Protein AF-A0AAC9R6S6-F1 (afdb_monomer)

Nearest PDB structures (foldseek):
  5j6f-assembly1_A-2  TM=9.561E-01  e=1.193E-03  Geobacillus sp. GHH01
  5gmu-assembly2_B  TM=9.447E-01  e=3.170E-03  Bacillus subtilis subsp. subtilis str. 168

Solvent-accessible surface area (backbone atoms only — not comparable to full-atom values): 8824 Å² total; per-residue (Å²): 126,65,64,66,57,54,54,51,53,52,57,55,53,56,52,52,54,54,58,56,58,60,64,69,71,74,80,76,90,82,82,94,63,89,46,72,62,58,55,51,48,51,54,48,48,52,49,51,54,47,51,49,51,68,51,53,50,53,50,54,53,47,54,49,51,55,52,51,55,48,53,52,48,54,53,52,49,53,52,50,51,56,52,49,52,56,50,48,55,52,48,52,54,52,40,54,52,29,58,77,70,71,50,71,87,81,50,70,69,62,51,49,52,51,53,52,54,51,57,74,71,52,85,55,73,92,47,42,67,62,54,52,52,52,52,52,51,55,52,51,52,52,52,48,53,49,50,58,72,70,77,112

Sequence (152 aa):
MDNVVKQSRYLITSLRYVAKATSRAALTRRKIIVPLSSVIMRERSQQHETLFRVTGYDIIKTMNKLEELRNNIDHVDQEIVQLLEKRMTIVQEISQEKQAQKITILDNSREQAVLDLARQNIKNSAYQETIINTFKDIMKNSRLYQRENREQ

InterPro domains:
  IPR002701 Chorismate mutase II, prokaryotic-type [PF01817] (69-147)
  IPR002701 Chorismate mutase II, prokaryotic-type [PS51168] (60-150)
  IPR002701 Chorismate mutase II, prokaryotic-type [SM00830] (70-149)
  IPR011279 Chorismate mutase, Gram-positive [TIGR01805] (66-146)
  IPR036263 Chorismate mutase type II superfamily [SSF48600] (63-144)
  IPR036979 Chorismate mutase domain superfamily [G3DSA:1.20.59.10] (62-152)
  IPR051331 Chorismate mutase-related enzymes [PTHR38041] (50-149)

Radius of gyration: 32.19 Å; Cα contacts (8 Å, |Δi|>4): 26; chains: 1; bounding box: 86×24×70 Å

Mean predicted aligned error: 16.04 Å

Organism: Lactococcus lactis subsp. lactis (NCBI:txid1360)

Structure (mmCIF, N/CA/C/O backbone):
data_AF-A0AAC9R6S6-F1
#
_entry.id   AF-A0AAC9R6S6-F1
#
loop_
_atom_site.group_PDB
_atom_site.id
_atom_site.type_symbol
_atom_site.label_atom_id
_atom_site.label_alt_id
_atom_site.label_comp_id
_atom_site.label_asym_id
_atom_site.label_entity_id
_atom_site.label_seq_id
_atom_site.pdbx_PDB_ins_code
_atom_site.Cartn_x
_atom_site.Cartn_y
_atom_site.Cartn_z
_atom_site.occupancy
_atom_site.B_iso_or_equiv
_atom_site.auth_seq_id
_atom_site.auth_comp_id
_atom_site.auth_asym_id
_atom_site.auth_atom_id
_atom_site.pdbx_PDB_model_num
ATOM 1 N N . MET A 1 1 ? 33.147 4.546 0.565 1.00 44.41 1 MET A N 1
ATOM 2 C CA . MET A 1 1 ? 33.963 5.271 -0.440 1.00 44.41 1 MET A CA 1
ATOM 3 C C . MET A 1 1 ? 35.110 4.428 -1.027 1.00 44.41 1 MET A C 1
ATOM 5 O O . MET A 1 1 ? 35.652 4.808 -2.057 1.00 44.41 1 MET A O 1
ATOM 9 N N . ASP A 1 2 ? 35.438 3.251 -0.476 1.00 47.44 2 ASP A N 1
ATOM 10 C CA . ASP A 1 2 ? 36.648 2.492 -0.857 1.00 47.44 2 ASP A CA 1
ATOM 11 C C . ASP A 1 2 ? 36.583 1.662 -2.150 1.00 47.44 2 ASP A C 1
ATOM 13 O O . ASP A 1 2 ? 37.622 1.322 -2.721 1.00 47.44 2 ASP A O 1
ATOM 17 N N . ASN A 1 3 ? 35.388 1.329 -2.647 1.00 36.09 3 ASN A N 1
ATOM 18 C CA . ASN A 1 3 ? 35.255 0.402 -3.779 1.00 36.09 3 ASN A CA 1
ATOM 19 C C . ASN A 1 3 ? 35.578 1.068 -5.132 1.00 36.09 3 ASN A C 1
ATOM 21 O O . ASN A 1 3 ? 36.278 0.501 -5.971 1.00 36.09 3 ASN A O 1
ATOM 25 N N . VAL A 1 4 ? 35.175 2.333 -5.284 1.00 41.75 4 VAL A N 1
ATOM 26 C CA . VAL A 1 4 ? 35.455 3.163 -6.469 1.00 41.75 4 VAL A CA 1
ATOM 27 C C . VAL A 1 4 ? 36.959 3.450 -6.596 1.00 41.75 4 VAL A C 1
ATOM 29 O O . VAL A 1 4 ? 37.530 3.402 -7.689 1.00 41.75 4 VAL A O 1
ATOM 32 N N . VAL A 1 5 ? 37.642 3.661 -5.464 1.00 47.47 5 VAL A N 1
ATOM 33 C CA . VAL A 1 5 ? 39.095 3.899 -5.417 1.00 47.47 5 VAL A CA 1
ATOM 34 C C . VAL A 1 5 ? 39.879 2.621 -5.746 1.00 47.47 5 VAL A C 1
ATOM 36 O O . VAL A 1 5 ? 40.869 2.679 -6.482 1.00 47.47 5 VAL A O 1
ATOM 39 N N . LYS A 1 6 ? 39.424 1.448 -5.277 1.00 43.72 6 LYS A N 1
ATOM 40 C CA . LYS A 1 6 ? 40.012 0.144 -5.645 1.00 43.72 6 LYS A CA 1
ATOM 41 C C . LYS A 1 6 ? 39.863 -0.165 -7.138 1.00 43.72 6 LYS A C 1
ATOM 43 O O . LYS A 1 6 ? 40.843 -0.574 -7.761 1.00 43.72 6 LYS A O 1
ATOM 48 N N . GLN A 1 7 ? 38.689 0.075 -7.724 1.00 39.59 7 GLN A N 1
ATOM 49 C CA . GLN A 1 7 ? 38.440 -0.160 -9.154 1.00 39.59 7 GLN A CA 1
ATOM 50 C C . GLN A 1 7 ? 39.247 0.786 -10.052 1.00 39.59 7 GLN A C 1
ATOM 52 O O . GLN A 1 7 ? 39.823 0.350 -11.050 1.00 39.59 7 GLN A O 1
ATOM 57 N N . SER A 1 8 ? 39.408 2.046 -9.639 1.00 38.72 8 SER A N 1
ATOM 58 C CA . SER A 1 8 ? 40.245 3.019 -10.353 1.00 38.72 8 SER A CA 1
ATOM 59 C C . SER A 1 8 ? 41.727 2.609 -10.370 1.00 38.72 8 SER A C 1
ATOM 61 O O . SER A 1 8 ? 42.403 2.736 -11.392 1.00 38.72 8 SER A O 1
ATOM 63 N N . ARG A 1 9 ? 42.243 2.034 -9.273 1.00 43.44 9 ARG A N 1
ATOM 64 C CA . ARG A 1 9 ? 43.626 1.521 -9.206 1.00 43.44 9 ARG A CA 1
ATOM 65 C C . ARG A 1 9 ? 43.872 0.336 -10.145 1.00 43.44 9 ARG A C 1
ATOM 67 O O . ARG A 1 9 ? 44.972 0.221 -10.692 1.00 43.44 9 ARG A O 1
ATOM 74 N N . TYR A 1 10 ? 42.872 -0.518 -10.360 1.00 46.94 10 TYR A N 1
ATOM 75 C CA . TYR A 1 10 ? 42.997 -1.681 -11.242 1.00 46.94 10 TYR A CA 1
ATOM 76 C C . TYR A 1 10 ? 43.130 -1.260 -12.716 1.00 46.94 10 TYR A C 1
ATOM 78 O O . TYR A 1 10 ? 44.070 -1.678 -13.393 1.00 46.94 10 TYR A O 1
ATOM 86 N N . LEU A 1 11 ? 42.281 -0.329 -13.170 1.00 43.25 11 LEU A N 1
ATOM 87 C CA . LEU A 1 11 ? 42.307 0.224 -14.533 1.00 43.25 11 LEU A CA 1
ATOM 88 C C . LEU A 1 11 ? 43.608 0.972 -14.868 1.00 43.25 11 LEU A C 1
ATOM 90 O O . LEU A 1 11 ? 44.160 0.825 -15.961 1.00 43.25 11 LEU A O 1
ATOM 94 N N . ILE A 1 12 ? 44.144 1.751 -13.925 1.00 51.38 12 ILE A N 1
ATOM 95 C CA . ILE A 1 12 ? 45.408 2.481 -14.129 1.00 51.38 12 ILE A CA 1
ATOM 96 C C . ILE A 1 12 ? 46.592 1.505 -14.243 1.00 51.38 12 ILE A C 1
ATOM 98 O O . ILE A 1 12 ? 47.520 1.723 -15.030 1.00 51.38 12 ILE A O 1
ATOM 102 N N . THR A 1 13 ? 46.557 0.406 -13.485 1.00 42.38 13 THR A N 1
ATOM 103 C CA . THR A 1 13 ? 47.617 -0.612 -13.497 1.00 42.38 13 THR A CA 1
ATOM 104 C C . THR A 1 13 ? 47.640 -1.378 -14.822 1.00 42.38 13 THR A C 1
ATOM 106 O O . THR A 1 13 ? 48.717 -1.562 -15.396 1.00 42.38 13 THR A O 1
ATOM 109 N N . SER A 1 14 ? 46.473 -1.743 -15.366 1.00 42.47 14 SER A N 1
ATOM 110 C CA . SER A 1 14 ? 46.380 -2.405 -16.674 1.00 42.47 14 SER A CA 1
ATOM 111 C C . SER A 1 14 ? 46.824 -1.497 -17.826 1.00 42.47 14 SER A C 1
ATOM 113 O O . SER A 1 14 ? 47.525 -1.954 -18.728 1.00 42.47 14 SER A O 1
ATOM 115 N N . LEU A 1 15 ? 46.518 -0.194 -17.775 1.00 47.66 15 LEU A N 1
ATOM 116 C CA . LEU A 1 15 ? 46.952 0.768 -18.800 1.00 47.66 15 LEU A CA 1
ATOM 117 C C . LEU A 1 15 ? 48.479 0.963 -18.823 1.00 47.66 15 LEU A C 1
ATOM 119 O O . LEU A 1 15 ? 49.084 1.026 -19.895 1.00 47.66 15 LEU A O 1
ATOM 123 N N . ARG A 1 16 ? 49.141 0.976 -17.654 1.00 47.00 16 ARG A N 1
ATOM 124 C CA . ARG A 1 16 ? 50.616 1.030 -17.573 1.00 47.00 16 ARG A CA 1
ATOM 125 C C . ARG A 1 16 ? 51.297 -0.196 -18.174 1.00 47.00 16 ARG A C 1
ATOM 127 O O . ARG A 1 16 ? 52.385 -0.067 -18.738 1.00 47.00 16 ARG A O 1
ATOM 134 N N . TYR A 1 17 ? 50.691 -1.373 -18.035 1.00 42.81 17 TYR A N 1
ATOM 135 C CA . TYR A 1 17 ? 51.245 -2.616 -18.570 1.00 42.81 17 TYR A CA 1
ATOM 136 C C . TYR A 1 17 ? 51.310 -2.582 -20.105 1.00 42.81 17 TYR A C 1
ATOM 138 O O . TYR A 1 17 ? 52.343 -2.906 -20.692 1.00 42.81 17 TYR A O 1
ATOM 146 N N . VAL A 1 18 ? 50.253 -2.074 -20.746 1.00 49.94 18 VAL A N 1
ATOM 147 C CA . VAL A 1 18 ? 50.171 -1.922 -22.207 1.00 49.94 18 VAL A CA 1
ATOM 148 C C . VAL A 1 18 ? 51.192 -0.904 -22.729 1.00 49.94 18 VAL A C 1
ATOM 150 O O . VAL A 1 18 ? 51.898 -1.189 -23.694 1.00 49.94 18 VAL A O 1
ATOM 153 N N . ALA A 1 19 ? 51.353 0.239 -22.053 1.00 45.94 19 ALA A N 1
ATOM 154 C CA . ALA A 1 19 ? 52.315 1.272 -22.452 1.00 45.94 19 ALA A CA 1
ATOM 155 C C . ALA A 1 19 ? 53.788 0.814 -22.359 1.00 45.94 19 ALA A C 1
ATOM 157 O O . ALA A 1 19 ? 54.630 1.216 -23.164 1.00 45.94 19 ALA A O 1
ATOM 158 N N . LYS A 1 20 ? 54.123 -0.057 -21.394 1.00 42.72 20 LYS A N 1
ATOM 159 C CA . LYS A 1 20 ? 55.470 -0.651 -21.288 1.00 42.72 20 LYS A CA 1
ATOM 160 C C . LYS A 1 20 ? 55.755 -1.673 -22.392 1.00 42.72 20 LYS A C 1
ATOM 162 O O . LYS A 1 20 ? 56.902 -1.782 -22.826 1.00 42.72 20 LYS A O 1
ATOM 167 N N . ALA A 1 21 ? 54.741 -2.411 -22.842 1.00 47.97 21 ALA A N 1
ATOM 168 C CA . ALA A 1 21 ? 54.889 -3.432 -23.878 1.00 47.97 21 ALA A CA 1
ATOM 169 C C . ALA A 1 21 ? 55.150 -2.827 -25.269 1.00 47.97 21 ALA A C 1
ATOM 171 O O . ALA A 1 21 ? 55.969 -3.349 -26.024 1.00 47.97 21 ALA A O 1
ATOM 172 N N . THR A 1 22 ? 54.528 -1.690 -25.585 1.00 40.25 22 THR A N 1
ATOM 173 C CA . THR A 1 22 ? 54.709 -0.988 -26.867 1.00 40.25 22 THR A CA 1
ATOM 174 C C . THR A 1 22 ? 56.071 -0.306 -26.997 1.00 40.25 22 THR A C 1
ATOM 176 O O . THR A 1 22 ? 56.653 -0.309 -28.079 1.00 40.25 22 THR A O 1
ATOM 179 N N . SER A 1 23 ? 56.638 0.204 -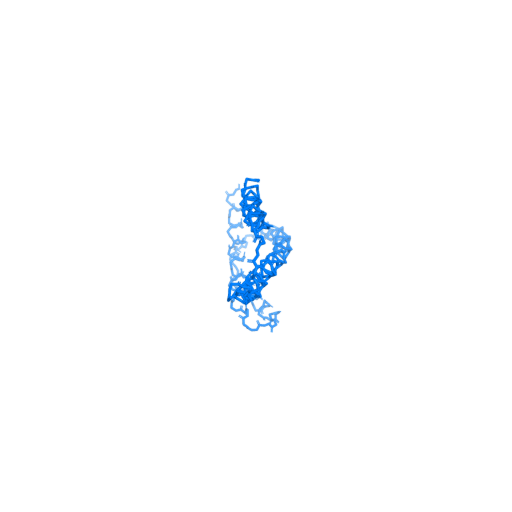25.900 1.00 42.22 23 SER A N 1
ATOM 180 C CA . SER A 1 23 ? 57.924 0.921 -25.925 1.00 42.22 23 SER A CA 1
ATOM 181 C C . SER A 1 23 ? 59.138 0.002 -26.177 1.00 42.22 23 SER A C 1
ATOM 183 O O . SER A 1 23 ? 60.117 0.403 -26.803 1.00 42.22 23 SER A O 1
ATOM 185 N N . ARG A 1 24 ? 59.066 -1.278 -25.774 1.00 42.53 24 ARG A N 1
ATOM 186 C CA . ARG A 1 24 ? 60.138 -2.271 -26.009 1.00 42.53 24 ARG A CA 1
ATOM 187 C C . ARG A 1 24 ? 60.225 -2.777 -27.453 1.00 42.53 24 ARG A C 1
ATOM 189 O O . ARG A 1 24 ? 61.282 -3.253 -27.853 1.00 42.53 24 ARG A O 1
ATOM 196 N N . ALA A 1 25 ? 59.155 -2.666 -28.238 1.00 46.47 25 ALA A N 1
ATOM 197 C CA . ALA A 1 25 ? 59.108 -3.185 -29.607 1.00 46.47 25 ALA A CA 1
ATOM 198 C C . ALA A 1 25 ? 59.767 -2.259 -30.656 1.00 46.47 25 ALA A C 1
ATOM 200 O O . ALA A 1 25 ? 59.959 -2.666 -31.799 1.00 46.47 25 ALA A O 1
ATOM 201 N N . ALA A 1 26 ? 60.130 -1.022 -30.293 1.00 42.66 26 ALA A N 1
ATOM 202 C CA . ALA A 1 26 ? 60.548 0.013 -31.246 1.00 42.66 26 ALA A CA 1
ATOM 203 C C . ALA A 1 26 ? 62.052 0.021 -31.622 1.00 42.66 26 ALA A C 1
ATOM 205 O O . ALA A 1 26 ? 62.449 0.783 -32.502 1.00 42.66 26 ALA A O 1
ATOM 206 N N . LEU A 1 27 ? 62.905 -0.804 -30.997 1.00 40.78 27 LEU A N 1
ATOM 207 C CA . LEU A 1 27 ? 64.373 -0.641 -31.033 1.00 40.78 27 LEU A CA 1
ATOM 208 C C . LEU A 1 27 ? 65.166 -1.629 -31.913 1.00 40.78 27 LEU A C 1
ATOM 210 O O . LEU A 1 27 ? 66.388 -1.688 -31.803 1.00 40.78 27 LEU A O 1
ATOM 214 N N . THR A 1 28 ? 64.551 -2.390 -32.824 1.00 38.25 28 THR A N 1
ATOM 215 C CA . THR A 1 28 ? 65.323 -3.343 -33.655 1.00 38.25 28 THR A CA 1
ATOM 216 C C . THR A 1 28 ? 64.870 -3.346 -35.117 1.00 38.25 28 THR A C 1
ATOM 218 O O . THR A 1 28 ? 64.007 -4.112 -35.531 1.00 38.25 28 THR A O 1
ATOM 221 N N . ARG A 1 29 ? 65.471 -2.464 -35.932 1.00 43.81 29 ARG A N 1
ATOM 222 C CA . ARG A 1 29 ? 65.354 -2.480 -37.403 1.00 43.81 29 ARG A CA 1
ATOM 223 C C . ARG A 1 29 ? 66.354 -3.472 -38.012 1.00 43.81 29 ARG A C 1
ATOM 225 O O . ARG A 1 29 ? 67.551 -3.227 -37.913 1.00 43.81 29 ARG A O 1
ATOM 232 N N . ARG A 1 30 ? 65.883 -4.456 -38.790 1.00 38.69 30 ARG A N 1
ATOM 233 C CA . ARG A 1 30 ? 66.268 -4.660 -40.210 1.00 38.69 30 ARG A CA 1
ATOM 234 C C . ARG A 1 30 ? 65.585 -5.891 -40.825 1.00 38.69 30 ARG A C 1
ATOM 236 O O . ARG A 1 30 ? 65.544 -6.954 -40.228 1.00 38.69 30 ARG A O 1
ATOM 243 N N . LYS A 1 31 ? 65.224 -5.701 -42.097 1.00 34.81 31 LYS A N 1
ATOM 244 C CA . LYS A 1 31 ? 64.744 -6.641 -43.122 1.00 34.81 31 LYS A CA 1
ATOM 245 C C . LYS A 1 31 ? 63.251 -6.986 -43.127 1.00 34.81 31 LYS A C 1
ATOM 247 O O . LYS A 1 31 ? 62.642 -7.423 -42.164 1.00 34.81 31 LYS A O 1
ATOM 252 N N . ILE A 1 32 ? 62.722 -6.719 -44.314 1.00 40.69 32 ILE A N 1
ATOM 253 C CA . ILE A 1 32 ? 61.365 -6.837 -44.815 1.00 40.69 32 ILE A CA 1
ATOM 254 C C . ILE A 1 32 ? 60.941 -8.306 -44.773 1.00 40.69 32 ILE A C 1
ATOM 256 O O . ILE A 1 32 ? 61.314 -9.101 -45.626 1.00 40.69 32 ILE A O 1
ATOM 260 N N . ILE A 1 33 ? 60.149 -8.640 -43.768 1.00 36.78 33 ILE A N 1
ATOM 261 C CA . ILE A 1 33 ? 59.085 -9.636 -43.823 1.00 36.78 33 ILE A CA 1
ATOM 262 C C . ILE A 1 33 ? 57.937 -8.868 -43.187 1.00 36.78 33 ILE A C 1
ATOM 264 O O . ILE A 1 33 ? 58.107 -8.407 -42.061 1.00 36.78 33 ILE A O 1
ATOM 268 N N . VAL A 1 34 ? 56.824 -8.626 -43.886 1.00 40.41 34 VAL A N 1
ATOM 269 C CA . VAL A 1 34 ? 55.618 -8.133 -43.203 1.00 40.41 34 VAL A CA 1
ATOM 270 C C . VAL A 1 34 ? 55.236 -9.281 -42.277 1.00 40.41 34 VAL A C 1
ATOM 272 O O . VAL A 1 34 ? 54.836 -10.332 -42.777 1.00 40.41 34 VAL A O 1
ATOM 275 N N . PRO A 1 35 ? 55.532 -9.199 -40.972 1.00 33.19 35 PRO A N 1
ATOM 276 C CA . PRO A 1 35 ? 55.574 -10.406 -40.180 1.00 33.19 35 PRO A CA 1
ATOM 277 C C . PRO A 1 35 ? 54.134 -10.879 -40.007 1.00 33.19 35 PRO A C 1
ATOM 279 O O . PRO A 1 35 ? 53.233 -10.062 -39.845 1.00 33.19 35 PRO A O 1
ATOM 282 N N . LEU A 1 36 ? 53.895 -12.190 -39.998 1.00 34.75 36 LEU A N 1
ATOM 283 C CA . LEU A 1 36 ? 52.582 -12.742 -39.646 1.00 34.75 36 LEU A CA 1
ATOM 284 C C . LEU A 1 36 ? 52.083 -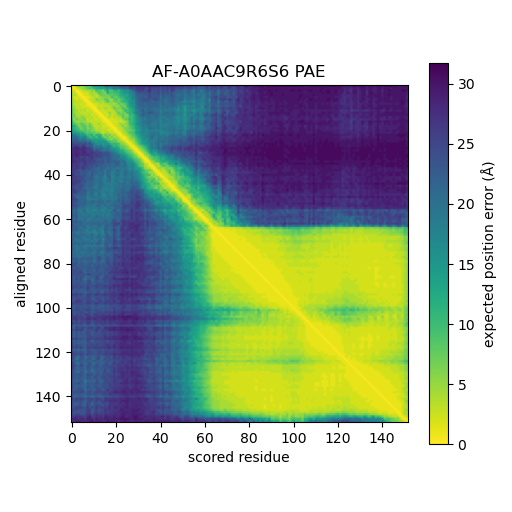12.153 -38.303 1.00 34.75 36 LEU A C 1
ATOM 286 O O . LEU A 1 36 ? 50.887 -12.029 -38.079 1.00 34.75 36 LEU A O 1
ATOM 290 N N . SER A 1 37 ? 53.000 -11.666 -37.453 1.00 36.94 37 SER A N 1
ATOM 291 C CA . SER A 1 37 ? 52.706 -10.893 -36.246 1.00 36.94 37 SER A CA 1
ATOM 292 C C . SER A 1 37 ? 52.071 -9.513 -36.472 1.00 36.94 37 SER A C 1
ATOM 294 O O . SER A 1 37 ? 51.343 -9.085 -35.590 1.00 36.94 37 SER A O 1
ATOM 296 N N . SER A 1 38 ? 52.267 -8.811 -37.596 1.00 38.22 38 SER A N 1
ATOM 297 C CA . SER A 1 38 ? 51.585 -7.535 -37.884 1.00 38.22 38 SER A CA 1
ATOM 298 C C . SER A 1 38 ? 50.151 -7.740 -38.376 1.00 38.22 38 SER A C 1
ATOM 300 O O . SER A 1 38 ? 49.284 -6.923 -38.068 1.00 38.22 38 SER A O 1
ATOM 302 N N . VAL A 1 39 ? 49.885 -8.853 -39.069 1.00 42.91 39 VAL A N 1
ATOM 303 C CA . VAL A 1 39 ? 48.530 -9.290 -39.443 1.00 42.91 39 VAL A CA 1
ATOM 304 C C . VAL A 1 39 ? 47.789 -9.798 -38.207 1.00 42.91 39 VAL A C 1
ATOM 306 O O . VAL A 1 39 ? 46.710 -9.302 -37.908 1.00 42.91 39 VAL A O 1
ATOM 309 N N . ILE A 1 40 ? 48.426 -10.655 -37.399 1.00 39.12 40 ILE A N 1
ATOM 310 C CA . ILE A 1 40 ? 47.877 -11.135 -36.121 1.00 39.12 40 ILE A CA 1
ATOM 311 C C . ILE A 1 40 ? 47.701 -9.979 -35.122 1.00 39.12 40 ILE A C 1
ATOM 313 O O . ILE A 1 40 ? 46.732 -9.978 -34.374 1.00 39.12 40 ILE A O 1
ATOM 317 N N . MET A 1 41 ? 48.581 -8.969 -35.099 1.00 36.50 41 MET A N 1
ATOM 318 C CA . MET A 1 41 ? 48.397 -7.758 -34.279 1.00 36.50 41 MET A CA 1
ATOM 319 C C . MET A 1 41 ? 47.272 -6.867 -34.806 1.00 36.50 41 MET A C 1
ATOM 321 O O . MET A 1 41 ? 46.580 -6.267 -33.990 1.00 36.50 41 MET A O 1
ATOM 325 N N . ARG A 1 42 ? 47.053 -6.775 -36.126 1.00 41.03 42 ARG A N 1
ATOM 326 C CA . ARG A 1 42 ? 45.908 -6.045 -36.702 1.00 41.03 42 ARG A CA 1
ATOM 327 C C . ARG A 1 42 ? 44.584 -6.743 -36.409 1.00 41.03 42 ARG A C 1
ATOM 329 O O . ARG A 1 42 ? 43.670 -6.082 -35.931 1.00 41.03 42 ARG A O 1
ATOM 336 N N . GLU A 1 43 ? 44.499 -8.054 -36.615 1.00 39.88 43 GLU A N 1
ATOM 337 C CA . GLU A 1 43 ? 43.300 -8.843 -36.310 1.00 39.88 43 GLU A CA 1
ATOM 338 C C . GLU A 1 43 ? 43.042 -8.922 -34.804 1.00 39.88 43 GLU A C 1
ATOM 340 O O . GLU A 1 43 ? 41.914 -8.702 -34.377 1.00 39.88 43 GLU A O 1
ATOM 345 N N . ARG A 1 44 ? 44.073 -9.128 -33.968 1.00 40.84 44 ARG A N 1
ATOM 346 C CA . ARG A 1 44 ? 43.917 -9.071 -32.505 1.00 40.84 44 ARG A CA 1
ATOM 347 C C . ARG A 1 44 ? 43.583 -7.673 -32.011 1.00 40.84 44 ARG A C 1
ATOM 349 O O . ARG A 1 44 ? 42.807 -7.585 -31.076 1.00 40.84 44 ARG A O 1
ATOM 356 N N . SER A 1 45 ? 44.110 -6.599 -32.607 1.00 42.62 45 SER A N 1
ATOM 357 C CA . SER A 1 45 ? 43.723 -5.228 -32.229 1.00 42.62 45 SER A CA 1
ATOM 358 C C . SER A 1 45 ? 42.264 -4.962 -32.575 1.00 42.62 45 SER A C 1
ATOM 360 O O . SER A 1 45 ? 41.537 -4.478 -31.718 1.00 42.62 45 SER A O 1
ATOM 362 N N . GLN A 1 46 ? 41.805 -5.367 -33.764 1.00 42.47 46 GLN A N 1
ATOM 363 C CA . GLN A 1 46 ? 40.393 -5.250 -34.130 1.00 42.47 46 GLN A CA 1
ATOM 364 C C . GLN A 1 46 ? 39.500 -6.138 -33.253 1.00 42.47 46 GLN A C 1
ATOM 366 O O . GLN A 1 46 ? 38.469 -5.672 -32.782 1.00 42.47 46 GLN A O 1
ATOM 371 N N . GLN A 1 47 ? 39.897 -7.373 -32.929 1.00 41.16 47 GLN A N 1
ATOM 372 C CA . GLN A 1 47 ? 39.143 -8.249 -32.023 1.00 41.16 47 GLN A CA 1
ATOM 373 C C . GLN A 1 47 ? 39.121 -7.742 -30.573 1.00 41.16 47 GLN A C 1
ATOM 375 O O . GLN A 1 47 ? 38.073 -7.805 -29.941 1.00 41.16 47 GLN A O 1
ATOM 380 N N . HIS A 1 48 ? 40.224 -7.206 -30.038 1.00 36.84 48 HIS A N 1
ATOM 381 C CA . HIS A 1 48 ? 40.263 -6.632 -28.685 1.00 36.84 48 HIS A CA 1
ATOM 382 C C . HIS A 1 48 ? 39.486 -5.310 -28.605 1.00 36.84 48 HIS A C 1
ATOM 384 O O . HIS A 1 48 ? 38.824 -5.051 -27.605 1.00 36.84 48 HIS A O 1
ATOM 390 N N . GLU A 1 49 ? 39.510 -4.497 -29.664 1.00 42.47 49 GLU A N 1
ATOM 391 C CA . GLU A 1 49 ? 38.710 -3.273 -29.785 1.00 42.47 49 GLU A CA 1
ATOM 392 C C . GLU A 1 49 ? 37.210 -3.595 -29.905 1.00 42.47 49 GLU A C 1
ATOM 394 O O . GLU A 1 49 ? 36.376 -2.941 -29.277 1.00 42.47 49 GLU A O 1
ATOM 399 N N . THR A 1 50 ? 36.863 -4.671 -30.617 1.00 43.50 50 THR A N 1
ATOM 400 C CA . THR A 1 50 ? 35.481 -5.162 -30.715 1.00 43.50 50 THR A CA 1
ATOM 401 C C . THR A 1 50 ? 35.017 -5.779 -29.393 1.00 43.50 50 THR A C 1
ATOM 403 O O . THR A 1 50 ? 33.937 -5.447 -28.916 1.00 43.50 50 THR A O 1
ATOM 406 N N . LEU A 1 51 ? 35.841 -6.600 -28.734 1.00 42.22 51 LEU A N 1
ATOM 407 C CA . LEU A 1 51 ? 35.520 -7.210 -27.440 1.00 42.22 51 LEU A CA 1
ATOM 408 C C . LEU A 1 51 ? 35.374 -6.152 -26.334 1.00 42.22 51 LEU A C 1
ATOM 410 O O . LEU A 1 51 ? 34.467 -6.254 -25.514 1.00 42.22 51 LEU A O 1
ATOM 414 N N . PHE A 1 52 ? 36.198 -5.098 -26.340 1.00 44.47 52 PHE A N 1
ATOM 415 C CA . PHE A 1 52 ? 36.089 -3.970 -25.407 1.00 44.47 52 PHE A CA 1
ATOM 416 C C . PHE A 1 52 ? 34.823 -3.129 -25.645 1.00 44.47 52 PHE A C 1
ATOM 418 O O . PHE A 1 52 ? 34.173 -2.718 -24.683 1.00 44.47 52 PHE A O 1
ATOM 425 N N . ARG A 1 53 ? 34.412 -2.925 -26.906 1.00 46.53 53 ARG A N 1
ATOM 426 C CA . ARG A 1 53 ? 33.145 -2.247 -27.240 1.00 46.53 53 ARG A CA 1
ATOM 427 C C . ARG A 1 53 ? 31.912 -3.082 -26.885 1.00 46.53 53 ARG A C 1
ATOM 429 O O . ARG A 1 53 ? 30.975 -2.523 -26.333 1.00 46.53 53 ARG A O 1
ATOM 436 N N . VAL A 1 54 ? 31.932 -4.390 -27.146 1.00 51.31 54 VAL A N 1
ATOM 437 C CA . VAL A 1 54 ? 30.799 -5.311 -26.910 1.00 51.31 54 VAL A CA 1
ATOM 438 C C . VAL A 1 54 ? 30.632 -5.677 -25.427 1.00 51.31 54 VAL A C 1
ATOM 440 O O . VAL A 1 54 ? 29.548 -6.048 -24.997 1.00 51.31 54 VAL A O 1
ATOM 443 N N . THR A 1 55 ? 31.680 -5.550 -24.606 1.00 53.47 55 THR A N 1
ATOM 444 C CA . THR A 1 55 ? 31.591 -5.864 -23.165 1.00 53.47 55 THR A CA 1
ATOM 445 C C . THR A 1 55 ? 31.541 -4.624 -22.275 1.00 53.47 55 THR A C 1
ATOM 447 O O . THR A 1 55 ? 30.759 -4.587 -21.336 1.00 53.47 55 THR A O 1
ATOM 450 N N . GLY A 1 56 ? 32.306 -3.566 -22.558 1.00 51.78 56 GLY A N 1
ATOM 451 C CA . GLY A 1 56 ? 32.352 -2.383 -21.693 1.00 51.78 56 GLY A CA 1
ATOM 452 C C . GLY A 1 56 ? 31.150 -1.451 -21.858 1.00 51.78 56 GLY A C 1
ATOM 453 O O . GLY A 1 56 ? 30.554 -1.025 -20.871 1.00 51.78 56 GLY A O 1
ATOM 454 N N . TYR A 1 57 ? 30.770 -1.141 -23.100 1.00 52.50 57 TYR A N 1
ATOM 455 C CA . TYR A 1 57 ? 29.696 -0.183 -23.378 1.00 52.50 57 TYR A CA 1
ATOM 456 C C . TYR A 1 57 ? 28.316 -0.747 -23.032 1.00 52.50 57 TYR A C 1
ATOM 458 O O . TYR A 1 57 ? 27.529 -0.058 -22.390 1.00 52.50 57 TYR A O 1
ATOM 466 N N . ASP A 1 58 ? 28.038 -2.003 -23.384 1.00 52.28 58 ASP A N 1
ATOM 467 C CA . ASP A 1 58 ? 26.742 -2.627 -23.105 1.00 52.28 58 ASP A CA 1
ATOM 468 C C . ASP A 1 58 ? 26.534 -2.880 -21.606 1.00 52.28 58 ASP A C 1
ATOM 470 O O . ASP A 1 58 ? 25.432 -2.658 -21.103 1.00 52.28 58 ASP A O 1
ATOM 474 N N . ILE A 1 59 ? 27.589 -3.227 -20.854 1.00 54.66 59 ILE A N 1
ATOM 475 C CA . ILE A 1 59 ? 27.517 -3.338 -19.388 1.00 54.66 59 ILE A CA 1
ATOM 476 C C . ILE A 1 59 ? 27.291 -1.959 -18.754 1.00 54.66 59 ILE A C 1
ATOM 478 O O . ILE A 1 59 ? 26.388 -1.820 -17.936 1.00 54.66 59 ILE A O 1
ATOM 482 N N . ILE A 1 60 ? 28.029 -0.916 -19.154 1.00 56.56 60 ILE A N 1
ATOM 483 C CA . ILE A 1 60 ? 27.851 0.444 -18.608 1.00 56.56 60 ILE A CA 1
ATOM 484 C C . ILE A 1 60 ? 26.472 1.021 -18.975 1.00 56.56 60 ILE A C 1
ATOM 486 O O . ILE A 1 60 ? 25.812 1.631 -18.135 1.00 56.56 60 ILE A O 1
ATOM 490 N N . LYS A 1 61 ? 25.992 0.790 -20.202 1.00 55.72 61 LYS A N 1
ATOM 491 C CA . LYS A 1 61 ? 24.665 1.218 -20.665 1.00 55.72 61 LYS A CA 1
ATOM 492 C C . LYS A 1 61 ? 23.538 0.485 -19.931 1.00 55.72 61 LYS A C 1
ATOM 494 O O . LYS A 1 61 ? 22.550 1.114 -19.556 1.00 55.72 61 LYS A O 1
ATOM 499 N N . THR A 1 62 ? 23.693 -0.816 -19.686 1.00 57.75 62 THR A N 1
ATOM 500 C CA . THR A 1 62 ? 22.706 -1.625 -18.950 1.00 57.75 62 THR A CA 1
ATOM 501 C C . THR A 1 62 ? 22.701 -1.289 -17.459 1.00 57.75 62 THR A C 1
ATOM 503 O O . THR A 1 62 ? 21.625 -1.140 -16.880 1.00 57.75 62 THR A O 1
ATOM 506 N N . MET A 1 63 ? 23.877 -1.085 -16.847 1.00 59.16 63 MET A N 1
ATOM 507 C CA . MET A 1 63 ? 23.983 -0.592 -15.469 1.00 59.16 63 MET A CA 1
ATOM 508 C C . MET A 1 63 ? 23.323 0.781 -15.319 1.00 59.16 63 MET A C 1
ATOM 510 O O . MET A 1 63 ? 22.631 1.003 -14.337 1.00 59.16 63 MET A O 1
ATOM 514 N N . ASN A 1 64 ? 23.432 1.665 -16.314 1.00 76.88 64 ASN A N 1
ATOM 515 C CA . ASN A 1 64 ? 22.736 2.952 -16.287 1.00 76.88 64 ASN A CA 1
ATOM 516 C C . ASN A 1 64 ? 21.203 2.791 -16.352 1.00 76.88 64 ASN A C 1
ATOM 518 O O . ASN A 1 64 ? 20.487 3.410 -15.572 1.00 76.88 64 ASN A O 1
ATOM 522 N N . LYS A 1 65 ? 20.677 1.909 -17.219 1.00 85.56 65 LYS A N 1
ATOM 523 C CA . LYS A 1 65 ? 19.218 1.755 -17.347 1.00 85.56 65 LYS A CA 1
ATOM 524 C C . LYS A 1 65 ? 18.564 1.127 -16.115 1.00 85.56 65 LYS A C 1
ATOM 526 O O . LYS A 1 65 ? 17.469 1.534 -15.737 1.00 85.56 65 LYS A O 1
ATOM 531 N N . LEU A 1 66 ? 19.210 0.136 -15.502 1.00 86.75 66 LEU A N 1
ATOM 532 C CA . LEU A 1 66 ? 18.691 -0.487 -14.284 1.00 86.75 66 LEU A CA 1
ATOM 533 C C . LEU A 1 66 ? 18.660 0.508 -13.117 1.00 86.75 66 LEU A C 1
ATOM 535 O O . LEU A 1 66 ? 17.667 0.560 -12.399 1.00 86.75 66 LEU A O 1
ATOM 539 N N . GLU A 1 67 ? 19.713 1.309 -12.953 1.00 89.12 67 GLU A N 1
ATOM 540 C CA . GLU A 1 67 ? 19.763 2.342 -11.914 1.00 89.12 67 GLU A CA 1
ATOM 541 C C . GLU A 1 67 ? 18.738 3.457 -12.167 1.00 89.12 67 GLU A C 1
ATOM 543 O O . GLU A 1 67 ? 18.071 3.894 -11.238 1.00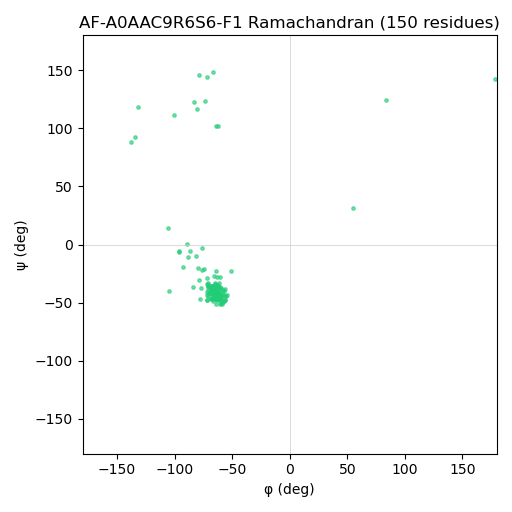 89.12 67 GLU A O 1
ATOM 548 N N . GLU A 1 68 ? 18.516 3.859 -13.421 1.00 89.69 68 GLU A N 1
ATOM 549 C CA . GLU A 1 68 ? 17.440 4.795 -13.776 1.00 89.69 68 GLU A CA 1
ATOM 550 C C . GLU A 1 68 ? 16.057 4.249 -13.382 1.00 89.69 68 GLU A C 1
ATOM 552 O O . GLU A 1 68 ? 15.252 4.959 -12.785 1.00 89.69 68 GLU A O 1
ATOM 557 N N . LEU A 1 69 ? 15.781 2.971 -13.669 1.00 92.44 69 LEU A N 1
ATOM 558 C CA . LEU A 1 69 ? 14.522 2.329 -13.279 1.00 92.44 69 LEU A CA 1
ATOM 559 C C . LEU A 1 69 ? 14.362 2.244 -11.756 1.00 92.44 69 LEU A C 1
ATOM 561 O O . LEU A 1 69 ? 13.256 2.445 -11.263 1.00 92.44 69 LEU A O 1
ATOM 565 N N . ARG A 1 70 ? 15.446 1.979 -11.017 1.00 93.44 70 ARG A N 1
ATOM 566 C CA . ARG A 1 70 ? 15.443 1.982 -9.545 1.00 93.44 70 ARG A CA 1
ATOM 567 C C . ARG A 1 70 ? 15.145 3.368 -8.987 1.00 93.44 70 ARG A C 1
ATOM 569 O O . ARG A 1 70 ? 14.243 3.486 -8.176 1.00 93.44 70 ARG A O 1
ATOM 576 N N . ASN A 1 71 ? 15.789 4.410 -9.509 1.00 93.62 71 ASN A N 1
ATOM 577 C CA . ASN A 1 71 ? 15.506 5.789 -9.103 1.00 93.62 71 ASN A CA 1
ATOM 578 C C . ASN A 1 71 ? 14.049 6.189 -9.390 1.00 93.62 71 ASN A C 1
ATOM 580 O O . ASN A 1 71 ? 13.433 6.910 -8.608 1.00 93.62 71 ASN A O 1
ATOM 584 N N . ASN A 1 72 ? 13.478 5.710 -10.500 1.00 96.12 72 ASN A N 1
ATOM 585 C CA . ASN A 1 72 ? 12.063 5.933 -10.795 1.00 96.12 72 ASN A CA 1
ATOM 586 C C . ASN A 1 72 ? 11.151 5.216 -9.785 1.00 96.12 72 ASN A C 1
ATOM 588 O O . ASN A 1 72 ? 10.132 5.782 -9.398 1.00 96.12 72 ASN A O 1
ATOM 592 N N . ILE A 1 73 ? 11.511 4.002 -9.345 1.00 96.69 73 ILE A N 1
ATOM 593 C CA . ILE A 1 73 ? 10.804 3.302 -8.261 1.00 96.69 73 ILE A CA 1
ATOM 594 C C . ILE A 1 73 ? 10.932 4.088 -6.957 1.00 96.69 73 ILE A C 1
ATOM 596 O O . ILE A 1 73 ? 9.911 4.365 -6.344 1.00 96.69 73 ILE A O 1
ATOM 600 N N . ASP A 1 74 ? 12.135 4.529 -6.583 1.00 96.38 74 ASP A N 1
ATOM 601 C CA . ASP A 1 74 ? 12.359 5.297 -5.353 1.00 96.38 74 ASP A CA 1
ATOM 602 C C . ASP A 1 74 ? 11.491 6.564 -5.310 1.00 96.38 74 ASP A C 1
ATOM 604 O O . ASP A 1 74 ? 10.946 6.923 -4.266 1.00 96.38 74 ASP A O 1
ATOM 608 N N . HIS A 1 75 ? 11.321 7.235 -6.453 1.00 97.12 75 HIS A N 1
ATOM 609 C CA . HIS A 1 75 ? 10.444 8.397 -6.550 1.00 97.12 75 HIS A CA 1
ATOM 610 C C . HIS A 1 75 ? 8.966 8.037 -6.347 1.00 97.12 75 HIS A C 1
ATOM 612 O O . HIS A 1 75 ? 8.272 8.695 -5.574 1.00 97.12 75 HIS A O 1
ATOM 618 N N . VAL A 1 76 ? 8.489 6.966 -6.989 1.00 97.94 76 VAL A N 1
ATOM 619 C CA . VAL A 1 76 ? 7.119 6.466 -6.791 1.00 97.94 76 VAL A CA 1
ATOM 620 C C . VAL A 1 76 ? 6.902 6.029 -5.339 1.00 97.94 76 VAL A C 1
ATOM 622 O O . VAL A 1 76 ? 5.862 6.326 -4.755 1.00 97.94 76 VAL A O 1
ATOM 625 N N . ASP A 1 77 ? 7.885 5.381 -4.721 1.00 97.62 77 ASP A N 1
ATOM 626 C CA . ASP A 1 77 ? 7.812 4.923 -3.336 1.00 97.62 77 ASP A CA 1
ATOM 627 C C . ASP A 1 77 ? 7.715 6.100 -2.357 1.00 97.62 77 ASP A C 1
ATOM 629 O O . ASP A 1 77 ? 6.946 6.039 -1.395 1.00 97.62 77 ASP A O 1
ATOM 633 N N . GLN A 1 78 ? 8.405 7.212 -2.625 1.00 97.81 78 GLN A N 1
ATOM 634 C CA . GLN A 1 78 ? 8.239 8.450 -1.854 1.00 97.81 78 GLN A CA 1
ATOM 635 C C . GLN A 1 78 ? 6.801 8.983 -1.927 1.00 97.81 78 GLN A C 1
ATOM 637 O O . GLN A 1 78 ? 6.242 9.385 -0.903 1.00 97.81 78 GLN A O 1
ATOM 642 N N . GLU A 1 79 ? 6.174 8.958 -3.105 1.00 98.44 79 GLU A N 1
ATOM 643 C CA . GLU A 1 79 ? 4.768 9.352 -3.253 1.00 98.44 79 GLU A CA 1
ATOM 644 C C . GLU A 1 79 ? 3.828 8.387 -2.518 1.00 98.44 79 GLU A C 1
ATOM 646 O O . GLU A 1 79 ? 2.893 8.823 -1.841 1.00 98.44 79 GLU A O 1
ATOM 651 N N . ILE A 1 80 ? 4.094 7.077 -2.587 1.00 97.88 80 ILE A N 1
ATOM 652 C CA . ILE A 1 80 ? 3.332 6.058 -1.857 1.00 97.88 80 ILE A CA 1
ATOM 653 C C . ILE A 1 80 ? 3.406 6.313 -0.350 1.00 97.88 80 ILE A C 1
ATOM 655 O O . ILE A 1 80 ? 2.367 6.281 0.311 1.00 97.88 80 ILE A O 1
ATOM 659 N N . VAL A 1 81 ? 4.588 6.613 0.199 1.00 97.88 81 VAL A N 1
ATOM 660 C CA . VAL A 1 81 ? 4.749 6.939 1.626 1.00 97.88 81 VAL A CA 1
ATOM 661 C C . VAL A 1 81 ? 3.881 8.137 2.006 1.00 97.88 81 VAL A C 1
ATOM 663 O O . VAL A 1 81 ? 3.084 8.034 2.937 1.00 97.88 81 VAL A O 1
ATOM 666 N N . GLN A 1 82 ? 3.936 9.232 1.244 1.00 98.12 82 GLN A N 1
ATOM 667 C CA . GLN A 1 82 ? 3.119 10.420 1.516 1.00 98.12 82 GLN A CA 1
ATOM 668 C C . GLN A 1 82 ? 1.610 10.128 1.454 1.00 98.12 82 GLN A C 1
ATOM 670 O O . GLN A 1 82 ? 0.826 10.660 2.244 1.00 98.12 82 GLN A O 1
ATOM 675 N N . LEU A 1 83 ? 1.172 9.290 0.510 1.00 98.25 83 LEU A N 1
ATOM 676 C CA . LEU A 1 83 ? -0.229 8.875 0.399 1.00 98.25 83 LEU A CA 1
ATOM 677 C C . LEU A 1 83 ? -0.654 7.987 1.574 1.00 98.25 83 LEU A C 1
ATOM 679 O O . LEU A 1 83 ? -1.769 8.132 2.081 1.00 98.25 83 LEU A O 1
ATOM 683 N N . LEU A 1 84 ? 0.224 7.092 2.027 1.00 97.56 84 LEU A N 1
ATOM 684 C CA . LEU A 1 84 ? -0.028 6.238 3.183 1.00 97.56 84 LEU A CA 1
ATOM 685 C C . LEU A 1 84 ? -0.079 7.043 4.483 1.00 97.56 84 LEU A C 1
ATOM 687 O O . LEU A 1 84 ? -0.980 6.799 5.281 1.00 97.56 84 LEU A O 1
ATOM 691 N N . GLU A 1 85 ? 0.793 8.032 4.675 1.00 97.69 85 GLU A N 1
ATOM 692 C CA . GLU A 1 85 ? 0.740 8.940 5.828 1.00 97.69 85 GLU A CA 1
ATOM 693 C C . GLU A 1 85 ? -0.581 9.710 5.872 1.00 97.69 85 GLU A C 1
ATOM 695 O O . GLU A 1 85 ? -1.292 9.654 6.875 1.00 97.69 85 GLU A O 1
ATOM 700 N N . LYS A 1 86 ? -0.983 10.334 4.753 1.00 98.12 86 LYS A N 1
ATOM 701 C CA . LYS A 1 86 ? -2.295 11.001 4.639 1.00 98.12 86 LYS A CA 1
ATOM 702 C C . LYS A 1 86 ? -3.437 10.053 4.993 1.00 98.12 86 LYS A C 1
ATOM 704 O O . LYS A 1 86 ? -4.364 10.417 5.716 1.00 98.12 86 LYS A O 1
ATOM 709 N N . ARG A 1 87 ? -3.370 8.816 4.499 1.00 97.25 87 ARG A N 1
ATOM 710 C CA . ARG A 1 87 ? -4.359 7.785 4.811 1.00 97.25 87 ARG A CA 1
ATOM 711 C C . ARG A 1 87 ? -4.357 7.433 6.302 1.00 97.25 87 ARG A C 1
ATOM 713 O O . ARG A 1 87 ? -5.433 7.211 6.850 1.00 97.25 87 ARG A O 1
ATOM 720 N N . MET A 1 88 ? -3.197 7.373 6.955 1.00 95.81 88 MET A N 1
ATOM 721 C CA . MET A 1 88 ? -3.087 7.065 8.384 1.00 95.81 88 MET A CA 1
ATOM 722 C C . MET A 1 88 ? -3.652 8.174 9.272 1.00 95.81 88 MET A C 1
ATOM 724 O O . MET A 1 88 ? -4.349 7.848 10.231 1.00 95.81 88 MET A O 1
ATOM 728 N N . THR A 1 89 ? -3.474 9.448 8.913 1.00 96.88 89 THR A N 1
ATOM 729 C CA . THR A 1 89 ? -4.151 10.570 9.588 1.00 96.88 89 THR A CA 1
ATOM 730 C C . THR A 1 89 ? -5.671 10.390 9.566 1.00 96.88 89 THR A C 1
ATOM 732 O O . THR A 1 89 ? -6.322 10.434 10.606 1.00 96.88 89 THR A O 1
ATOM 735 N N . ILE A 1 90 ? -6.238 10.060 8.401 1.00 96.75 90 ILE A N 1
ATOM 736 C CA . ILE A 1 90 ? -7.682 9.803 8.264 1.00 96.75 90 ILE A CA 1
ATOM 737 C C . ILE A 1 90 ? -8.105 8.565 9.072 1.00 96.75 90 ILE A C 1
ATOM 739 O O . ILE A 1 90 ? -9.164 8.546 9.693 1.00 96.75 90 ILE A O 1
ATOM 743 N N . VAL A 1 91 ? -7.290 7.504 9.089 1.00 94.88 91 VAL A N 1
ATOM 744 C CA . VAL A 1 91 ? -7.562 6.308 9.906 1.00 94.88 91 VAL A CA 1
ATOM 745 C C . VAL A 1 91 ? -7.584 6.644 11.397 1.00 94.88 91 VAL A C 1
ATOM 747 O O . VAL A 1 91 ? -8.399 6.072 12.121 1.00 94.88 91 VAL A O 1
ATOM 750 N N . GLN A 1 92 ? -6.727 7.554 11.859 1.00 93.69 92 GLN A N 1
ATOM 751 C CA . GLN A 1 92 ? -6.716 8.012 13.245 1.00 93.69 92 GLN A CA 1
ATOM 752 C C . GLN A 1 92 ? -8.014 8.747 13.603 1.00 93.69 92 GLN A C 1
ATOM 754 O O . GLN A 1 92 ? -8.634 8.401 14.608 1.00 93.69 92 GLN A O 1
ATOM 759 N N . GLU A 1 93 ? -8.474 9.668 12.755 1.00 94.94 93 GLU A N 1
ATOM 760 C CA . GLU A 1 93 ? -9.768 10.350 12.923 1.00 94.94 93 GLU A CA 1
ATOM 761 C C . GLU A 1 93 ? -10.933 9.344 12.944 1.00 94.94 93 GLU A C 1
ATOM 763 O O . GLU A 1 93 ? -11.747 9.337 13.867 1.00 94.94 93 GLU A O 1
ATOM 768 N N . ILE A 1 94 ? -10.964 8.399 11.993 1.00 92.94 94 ILE A N 1
ATOM 769 C CA . ILE A 1 94 ? -11.965 7.316 11.966 1.00 92.94 94 ILE A CA 1
ATOM 770 C C . ILE A 1 94 ? -11.915 6.485 13.254 1.00 92.94 94 ILE A C 1
ATOM 772 O O . ILE A 1 94 ? -12.957 6.061 13.757 1.00 92.94 94 ILE A O 1
ATOM 776 N N . SER A 1 95 ? -10.721 6.215 13.787 1.00 91.12 95 SER A N 1
ATOM 777 C CA . SER A 1 95 ? -10.560 5.465 15.034 1.00 91.12 95 SER A CA 1
ATOM 778 C C . SER A 1 95 ? -11.235 6.179 16.200 1.00 91.12 95 SER A C 1
ATOM 780 O O . SER A 1 95 ? -11.983 5.541 16.941 1.00 91.12 95 SER A O 1
ATOM 782 N N . GLN A 1 96 ? -10.999 7.487 16.335 1.00 91.50 96 GLN A N 1
ATOM 783 C CA . GLN A 1 96 ? -11.565 8.328 17.392 1.00 91.50 96 GLN A CA 1
ATOM 784 C C . GLN A 1 96 ? -13.095 8.371 17.302 1.00 91.50 96 GLN A C 1
ATOM 786 O O . GLN A 1 96 ? -13.779 8.104 18.289 1.00 91.50 96 GLN A O 1
ATOM 791 N N . GLU A 1 97 ? -13.637 8.575 16.100 1.00 93.00 97 GLU A N 1
ATOM 792 C CA . GLU A 1 97 ? -15.083 8.550 15.857 1.00 93.00 97 GLU A CA 1
ATOM 793 C C . GLU A 1 97 ? -15.708 7.193 16.205 1.00 93.00 97 GLU A C 1
ATOM 795 O O . GLU A 1 97 ? -16.708 7.106 16.922 1.00 93.00 97 GLU A O 1
ATOM 800 N N . LYS A 1 98 ? -15.085 6.091 15.766 1.00 90.31 98 LYS A N 1
ATOM 801 C CA . LYS A 1 98 ? -15.559 4.740 16.096 1.00 90.31 98 LYS A CA 1
ATOM 802 C C . LYS A 1 98 ? -15.484 4.447 17.593 1.00 90.31 98 LYS A C 1
ATOM 804 O O . LYS A 1 98 ? -16.325 3.703 18.090 1.00 90.31 98 LYS A O 1
ATOM 809 N N . GLN A 1 99 ? -14.484 4.970 18.303 1.00 88.25 99 GLN A N 1
ATOM 810 C CA . GLN A 1 99 ? -14.378 4.830 19.757 1.00 88.25 99 GLN A CA 1
ATOM 811 C C . GLN A 1 99 ? -15.509 5.590 20.460 1.00 88.25 99 GLN A C 1
ATOM 813 O O . GLN A 1 99 ? -16.213 4.993 21.276 1.00 88.25 99 GLN A O 1
ATOM 818 N N . ALA A 1 100 ? -15.747 6.850 20.081 1.00 89.69 100 ALA A N 1
ATOM 819 C CA . ALA A 1 100 ? -16.832 7.669 20.622 1.00 89.69 100 ALA A CA 1
ATOM 820 C C . ALA A 1 100 ? -18.209 7.010 20.421 1.00 89.69 100 ALA A C 1
ATOM 822 O O . ALA A 1 100 ? -19.041 6.994 21.328 1.00 89.69 100 ALA A O 1
ATOM 823 N N . GLN A 1 101 ? -18.419 6.391 19.256 1.00 91.69 101 GLN A N 1
ATOM 824 C CA . GLN A 1 101 ? -19.670 5.721 18.888 1.00 91.69 101 GLN A CA 1
ATOM 825 C C . GLN A 1 101 ? -19.727 4.234 19.293 1.00 91.69 101 GLN A C 1
ATOM 827 O O . GLN A 1 101 ? -20.723 3.563 19.026 1.00 91.69 101 GLN A O 1
ATOM 832 N N . LYS A 1 102 ? -18.677 3.691 19.931 1.00 87.44 102 LYS A N 1
ATOM 833 C CA . LYS A 1 102 ? -18.539 2.265 20.307 1.00 87.44 102 LYS A CA 1
ATOM 834 C C . LYS A 1 102 ? -18.700 1.279 19.136 1.00 87.44 102 LYS A C 1
ATOM 836 O O . LYS A 1 102 ? -19.124 0.139 19.318 1.00 87.44 102 LYS A O 1
ATOM 841 N N . ILE A 1 103 ? -18.316 1.697 17.933 1.00 88.81 103 ILE A N 1
ATOM 842 C CA . ILE A 1 103 ? -18.339 0.878 16.717 1.00 88.81 103 ILE A CA 1
ATOM 843 C C . ILE A 1 103 ? -17.121 -0.063 16.699 1.00 88.81 103 ILE A C 1
ATOM 845 O O . ILE A 1 103 ? -16.021 0.277 17.154 1.00 88.81 103 ILE A O 1
ATOM 849 N N . THR A 1 104 ? -17.286 -1.269 16.156 1.00 88.50 104 THR A N 1
ATOM 850 C CA . THR A 1 104 ? -16.195 -2.240 15.986 1.00 88.50 104 THR A CA 1
ATOM 851 C C . THR A 1 104 ? -15.153 -1.763 14.967 1.00 88.50 104 THR A C 1
ATOM 853 O O . THR A 1 104 ? -15.456 -1.071 13.995 1.00 88.50 104 THR A O 1
ATOM 856 N N . ILE A 1 105 ? -13.884 -2.139 15.163 1.00 83.62 105 ILE A N 1
ATOM 857 C CA . ILE A 1 105 ? -12.810 -1.792 14.212 1.00 83.62 105 ILE A CA 1
ATOM 858 C C . ILE A 1 105 ? -13.042 -2.476 12.864 1.00 83.62 105 ILE A C 1
ATOM 860 O O . ILE A 1 105 ? -12.944 -1.827 11.822 1.00 83.62 105 ILE A O 1
ATOM 864 N N . LEU A 1 106 ? -13.347 -3.777 12.900 1.00 88.00 106 LEU A N 1
ATOM 865 C CA . LEU A 1 106 ? -13.591 -4.577 11.708 1.00 88.00 106 LEU A CA 1
ATOM 866 C C . LEU A 1 106 ? -14.952 -4.222 11.103 1.00 88.00 106 LEU A C 1
ATOM 868 O O . LEU A 1 106 ? -15.976 -4.335 11.775 1.00 88.00 106 LEU A O 1
ATOM 872 N N . ASP A 1 107 ? -14.927 -3.830 9.831 1.00 89.81 107 ASP A N 1
ATOM 873 C CA . ASP A 1 107 ? -16.101 -3.561 9.005 1.00 89.81 107 ASP A CA 1
ATOM 874 C C . ASP A 1 107 ? -15.898 -4.219 7.634 1.00 89.81 107 ASP A C 1
ATOM 876 O O . ASP A 1 107 ? -15.288 -3.656 6.721 1.00 89.81 107 ASP A O 1
ATOM 880 N N . ASN A 1 108 ? -16.379 -5.457 7.512 1.00 91.12 108 ASN A N 1
ATOM 881 C CA . ASN A 1 108 ? -16.185 -6.272 6.311 1.00 91.12 108 ASN A CA 1
ATOM 882 C C . ASN A 1 108 ? -16.861 -5.660 5.077 1.00 91.12 108 ASN A C 1
ATOM 884 O O . ASN A 1 108 ? -16.321 -5.756 3.976 1.00 91.12 108 ASN A O 1
ATOM 888 N N . SER A 1 109 ? -18.020 -5.018 5.256 1.00 93.31 109 SER A N 1
ATOM 889 C CA . SER A 1 109 ? -18.755 -4.382 4.158 1.00 93.31 109 SER A CA 1
ATOM 890 C C . SER A 1 109 ? -17.945 -3.221 3.585 1.00 93.31 109 SER A C 1
ATOM 892 O O . SER A 1 109 ? -17.709 -3.137 2.376 1.00 93.31 109 SER A O 1
ATOM 894 N N . ARG A 1 110 ? -17.413 -2.370 4.471 1.00 93.06 110 ARG A N 1
ATOM 895 C CA . ARG A 1 110 ? -16.569 -1.246 4.070 1.00 93.06 110 ARG A CA 1
ATOM 896 C C . ARG A 1 110 ? -15.289 -1.701 3.377 1.00 93.06 110 ARG A C 1
ATOM 898 O O . ARG A 1 110 ? -14.899 -1.067 2.395 1.00 93.06 110 ARG A O 1
ATOM 905 N N . GLU A 1 111 ? -14.634 -2.746 3.878 1.00 93.62 111 GLU A N 1
ATOM 906 C CA . GLU A 1 111 ? -13.398 -3.280 3.290 1.00 93.62 111 GLU A CA 1
ATOM 907 C C . GLU A 1 111 ? -13.632 -3.881 1.907 1.00 93.62 111 GLU A C 1
ATOM 909 O O . GLU A 1 111 ? -12.864 -3.602 0.986 1.00 93.62 111 GLU A O 1
ATOM 914 N N . GLN A 1 112 ? -14.725 -4.624 1.727 1.00 95.69 112 GLN A N 1
ATOM 915 C CA . GLN A 1 112 ? -15.094 -5.145 0.416 1.00 95.69 112 GLN A CA 1
ATOM 916 C C . GLN A 1 112 ? -15.315 -4.005 -0.588 1.00 95.69 112 GLN A C 1
ATOM 918 O O . GLN A 1 112 ? -14.760 -4.046 -1.685 1.00 95.69 112 GLN A O 1
ATOM 923 N N . ALA A 1 113 ? -16.001 -2.932 -0.180 1.00 96.06 113 ALA A N 1
ATOM 924 C CA . ALA A 1 113 ? -16.188 -1.751 -1.021 1.00 96.06 113 ALA A CA 1
ATOM 925 C C . ALA A 1 113 ? -14.863 -1.050 -1.396 1.00 96.06 113 ALA A C 1
ATOM 927 O O . ALA A 1 113 ? -14.735 -0.556 -2.516 1.00 96.06 113 ALA A O 1
ATOM 928 N N . VAL A 1 114 ? -13.853 -1.019 -0.505 1.00 95.56 114 VAL A N 1
ATOM 929 C CA . VAL A 1 114 ? -12.500 -0.528 -0.866 1.00 95.56 114 VAL A CA 1
ATOM 930 C C . VAL A 1 114 ? -11.899 -1.393 -1.970 1.00 95.56 114 VAL A C 1
ATOM 932 O O . VAL A 1 114 ? -11.366 -0.856 -2.939 1.00 95.56 114 VAL A O 1
ATOM 935 N N . LEU A 1 115 ? -11.958 -2.719 -1.818 1.00 97.00 115 LEU A N 1
ATOM 936 C CA . LEU A 1 115 ? -11.360 -3.643 -2.780 1.00 97.00 115 LEU A CA 1
ATOM 937 C C . LEU A 1 115 ? -12.049 -3.560 -4.141 1.00 97.00 115 LEU A C 1
ATOM 939 O O . LEU A 1 115 ? -11.367 -3.569 -5.161 1.00 97.00 115 LEU A O 1
ATOM 943 N N . ASP A 1 116 ? -13.373 -3.442 -4.170 1.00 97.25 116 ASP A N 1
ATOM 944 C CA . ASP A 1 116 ? -14.126 -3.318 -5.419 1.00 97.25 116 ASP A CA 1
ATOM 945 C C . ASP A 1 116 ? -13.815 -2.004 -6.137 1.00 97.25 116 ASP A C 1
ATOM 947 O O . ASP A 1 116 ? -13.559 -2.011 -7.343 1.00 97.25 116 ASP A O 1
ATOM 951 N N . LEU A 1 117 ? -13.716 -0.894 -5.400 1.00 96.50 117 LEU A N 1
ATOM 952 C CA . LEU A 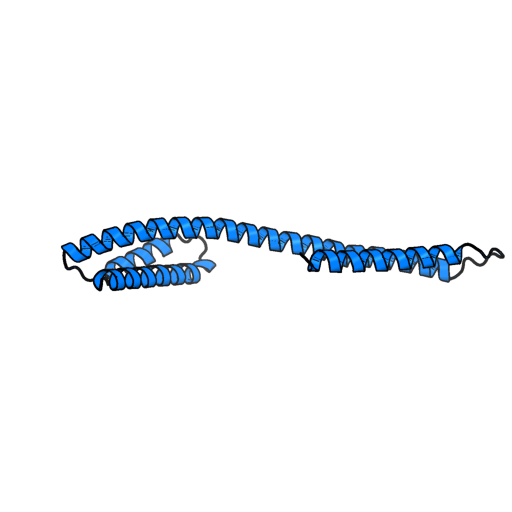1 117 ? -13.279 0.378 -5.970 1.00 96.50 117 LEU A CA 1
ATOM 953 C C . LEU A 1 117 ? -11.829 0.307 -6.476 1.00 96.50 117 LEU A C 1
ATOM 955 O O . LEU A 1 117 ? -11.521 0.837 -7.542 1.00 96.50 117 LEU A O 1
ATOM 959 N N . ALA A 1 118 ? -10.932 -0.364 -5.749 1.00 95.56 118 ALA A N 1
ATOM 960 C CA . ALA A 1 118 ? -9.560 -0.569 -6.204 1.00 95.56 118 ALA A CA 1
ATOM 961 C C . ALA A 1 118 ? -9.528 -1.367 -7.517 1.00 95.56 118 ALA A C 1
ATOM 963 O O . ALA A 1 118 ? -8.861 -0.945 -8.457 1.00 95.56 118 ALA A O 1
ATOM 964 N N . ARG A 1 119 ? -10.312 -2.452 -7.631 1.00 96.19 119 ARG A N 1
ATOM 965 C CA . ARG A 1 119 ? -10.437 -3.238 -8.874 1.00 96.19 119 ARG A CA 1
ATOM 966 C C . ARG A 1 119 ? -10.884 -2.379 -10.052 1.00 96.19 119 ARG A C 1
ATOM 968 O O . ARG A 1 119 ? -10.288 -2.470 -11.116 1.00 96.19 119 ARG A O 1
ATOM 975 N N . GLN A 1 120 ? -11.879 -1.515 -9.852 1.00 96.56 120 GLN A N 1
ATOM 976 C CA . GLN A 1 120 ? -12.398 -0.633 -10.905 1.00 96.56 120 GLN A CA 1
ATOM 977 C C . GLN A 1 120 ? -11.364 0.381 -11.418 1.00 96.56 120 GLN A C 1
ATOM 979 O O . GLN A 1 120 ? -11.430 0.791 -12.573 1.00 96.56 120 GLN A O 1
ATOM 984 N N . ASN A 1 121 ? -10.401 0.780 -10.582 1.00 95.75 121 ASN A N 1
ATOM 985 C CA . ASN A 1 121 ? -9.369 1.753 -10.951 1.00 95.75 121 ASN A CA 1
ATOM 986 C C . ASN A 1 121 ? -8.118 1.118 -11.586 1.00 95.75 121 ASN A C 1
ATOM 988 O O . ASN A 1 121 ? -7.265 1.832 -12.121 1.00 95.75 121 ASN A O 1
ATOM 992 N N . ILE A 1 122 ? -7.984 -0.211 -11.547 1.00 95.69 122 ILE A N 1
ATOM 993 C CA . ILE A 1 122 ? -6.839 -0.915 -12.127 1.00 95.69 122 ILE A CA 1
ATOM 994 C C . ILE A 1 122 ? -7.045 -1.062 -13.635 1.00 95.69 122 ILE A C 1
ATOM 996 O O . ILE A 1 122 ? -7.955 -1.739 -14.099 1.00 95.69 122 ILE A O 1
ATOM 1000 N N . LYS A 1 123 ? -6.154 -0.441 -14.414 1.00 96.19 123 LYS A N 1
ATOM 1001 C CA . LYS A 1 123 ? -6.215 -0.468 -15.885 1.00 96.19 123 LYS A CA 1
ATOM 1002 C C . LYS A 1 123 ? -5.575 -1.714 -16.492 1.00 96.19 123 LYS A C 1
ATOM 1004 O O . LYS A 1 123 ? -6.043 -2.214 -17.508 1.00 96.19 123 LYS A O 1
ATOM 1009 N N . ASN A 1 124 ? -4.481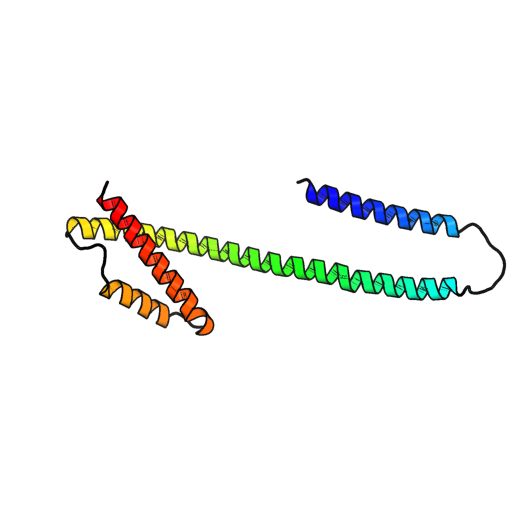 -2.190 -15.897 1.00 95.81 124 ASN A N 1
ATOM 1010 C CA . ASN A 1 124 ? -3.765 -3.365 -16.378 1.00 95.81 124 ASN A CA 1
ATOM 1011 C C . ASN A 1 124 ? -4.137 -4.583 -15.529 1.00 95.81 124 ASN A C 1
ATOM 1013 O O . ASN A 1 124 ? -3.745 -4.678 -14.364 1.00 95.81 124 ASN A O 1
ATOM 1017 N N . SER A 1 125 ? -4.859 -5.524 -16.133 1.00 93.75 125 SER A 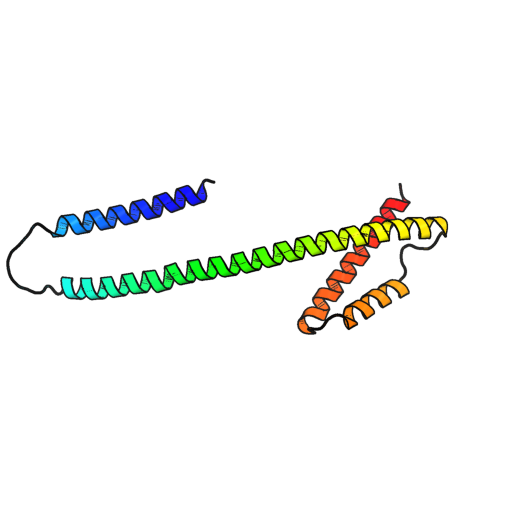N 1
ATOM 1018 C CA . SER A 1 125 ? -5.323 -6.743 -15.469 1.00 93.75 125 SER A CA 1
ATOM 1019 C C . SER A 1 125 ? -4.182 -7.614 -14.942 1.00 93.75 125 SER A C 1
ATOM 1021 O O . SER A 1 125 ? -4.357 -8.262 -13.912 1.00 93.75 125 SER A O 1
ATOM 1023 N N . ALA A 1 126 ? -2.995 -7.573 -15.560 1.00 97.06 126 ALA A N 1
ATOM 1024 C CA . ALA A 1 126 ? -1.826 -8.317 -15.089 1.00 97.06 126 ALA A CA 1
ATOM 1025 C C . ALA A 1 126 ? -1.337 -7.859 -13.704 1.00 97.06 126 ALA A C 1
ATOM 1027 O O . ALA A 1 126 ? -0.692 -8.628 -12.999 1.00 97.06 126 ALA A O 1
ATOM 1028 N N . TYR A 1 127 ? -1.652 -6.627 -13.291 1.00 95.75 127 TYR A N 1
ATOM 1029 C CA . TYR A 1 127 ? -1.280 -6.100 -11.974 1.00 95.75 127 TYR A CA 1
ATOM 1030 C C . TYR A 1 127 ? -2.393 -6.244 -10.936 1.00 95.75 127 TYR A C 1
ATOM 1032 O O . TYR A 1 127 ? -2.183 -5.924 -9.766 1.00 95.75 127 TYR A O 1
ATOM 1040 N N . GLN A 1 128 ? -3.579 -6.707 -11.340 1.00 96.69 128 GLN A N 1
ATOM 1041 C CA . GLN A 1 128 ? -4.766 -6.647 -10.497 1.00 96.69 128 GLN A CA 1
ATOM 1042 C C . GLN A 1 128 ? -4.593 -7.420 -9.194 1.00 96.69 128 GLN A C 1
ATOM 1044 O O . GLN A 1 128 ? -4.838 -6.876 -8.122 1.00 96.69 128 GLN A O 1
ATOM 1049 N N . GLU A 1 129 ? -4.165 -8.677 -9.272 1.00 96.50 129 GLU A N 1
ATOM 1050 C CA . GLU A 1 129 ? -4.003 -9.509 -8.082 1.00 96.50 129 GLU A CA 1
ATOM 1051 C C . GLU A 1 129 ? -2.966 -8.921 -7.117 1.00 96.50 129 GLU A C 1
ATOM 1053 O O . GLU A 1 129 ? -3.243 -8.788 -5.923 1.00 96.50 129 GLU A O 1
ATOM 1058 N N . THR A 1 130 ? -1.815 -8.492 -7.641 1.00 97.19 130 THR A N 1
ATOM 1059 C CA . THR A 1 130 ? -0.743 -7.874 -6.853 1.00 97.19 130 THR A CA 1
ATOM 1060 C C . THR A 1 130 ? -1.232 -6.621 -6.134 1.00 97.19 130 THR A C 1
ATOM 1062 O O . THR A 1 130 ? -1.094 -6.530 -4.917 1.00 97.19 130 THR A O 1
ATOM 1065 N N . ILE A 1 131 ? -1.873 -5.690 -6.848 1.00 97.31 131 ILE A N 1
ATOM 1066 C CA . ILE A 1 131 ? -2.377 -4.443 -6.257 1.00 97.31 131 ILE A CA 1
ATOM 1067 C C . ILE A 1 131 ? -3.449 -4.740 -5.202 1.00 97.31 131 ILE A C 1
ATOM 1069 O O . ILE A 1 131 ? -3.430 -4.163 -4.115 1.00 97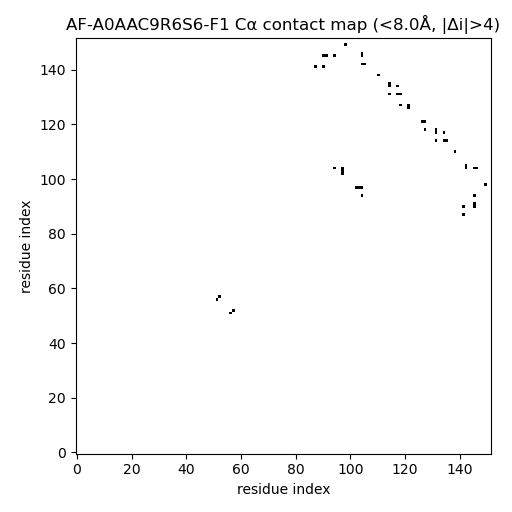.31 131 I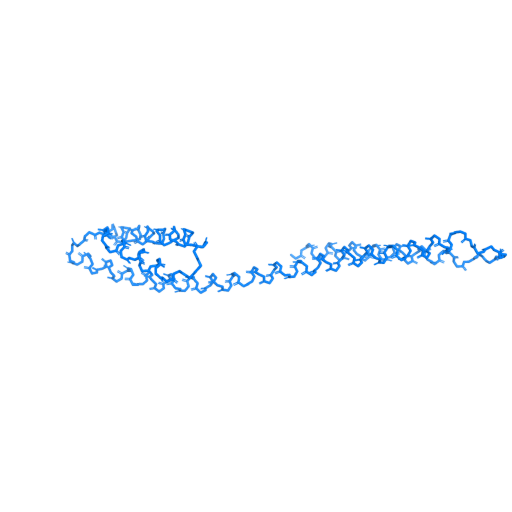LE A O 1
ATOM 1073 N N . ILE A 1 132 ? -4.369 -5.667 -5.475 1.00 97.81 132 ILE A N 1
ATOM 1074 C CA . ILE A 1 132 ? -5.434 -6.019 -4.530 1.00 97.81 132 ILE A CA 1
ATOM 1075 C C . ILE A 1 132 ? -4.879 -6.647 -3.251 1.00 97.81 132 ILE A C 1
ATOM 1077 O O . ILE A 1 132 ? -5.380 -6.345 -2.165 1.00 97.81 132 ILE A O 1
ATOM 1081 N N . ASN A 1 133 ? -3.843 -7.477 -3.343 1.00 97.81 133 ASN A N 1
ATOM 1082 C CA . ASN A 1 133 ? -3.189 -8.027 -2.158 1.00 97.81 133 ASN A CA 1
ATOM 1083 C C . ASN A 1 133 ? -2.488 -6.931 -1.341 1.00 97.81 133 ASN A C 1
ATOM 1085 O O . ASN A 1 133 ? -2.699 -6.870 -0.130 1.00 97.81 133 ASN A O 1
ATOM 1089 N N . THR A 1 134 ? -1.814 -5.977 -1.989 1.00 97.75 134 THR A N 1
ATOM 1090 C CA . THR A 1 134 ? -1.254 -4.800 -1.305 1.00 97.75 134 THR A CA 1
ATOM 1091 C C . THR A 1 134 ? -2.329 -4.000 -0.560 1.00 97.75 134 THR A C 1
ATOM 1093 O O . THR A 1 134 ? -2.141 -3.627 0.598 1.00 97.75 134 THR A O 1
ATOM 1096 N N . PHE A 1 135 ? -3.502 -3.777 -1.165 1.00 97.12 135 PHE A N 1
ATOM 1097 C CA . PHE A 1 135 ? -4.611 -3.085 -0.494 1.00 97.12 135 PHE A CA 1
ATOM 1098 C C . PHE A 1 135 ? -5.127 -3.839 0.739 1.00 97.12 135 PHE A C 1
ATOM 1100 O O . PHE A 1 135 ? -5.445 -3.208 1.751 1.00 97.12 135 PHE A O 1
ATOM 1107 N N . LYS A 1 136 ? -5.190 -5.176 0.693 1.00 97.12 136 LYS A N 1
ATOM 1108 C CA . LYS A 1 136 ? -5.553 -5.988 1.868 1.00 97.12 136 LYS A CA 1
ATOM 1109 C C . LYS A 1 136 ? -4.556 -5.793 3.009 1.00 97.12 136 LYS A C 1
ATOM 1111 O O . LYS A 1 136 ? -4.986 -5.635 4.153 1.00 97.12 136 LYS A O 1
ATOM 1116 N N . ASP A 1 137 ? -3.262 -5.750 2.705 1.00 97.81 137 ASP A N 1
ATOM 1117 C CA . ASP A 1 137 ? -2.216 -5.532 3.707 1.00 97.81 137 ASP A CA 1
ATOM 1118 C C . ASP A 1 137 ? -2.274 -4.120 4.300 1.00 97.81 137 ASP A C 1
ATOM 1120 O O . ASP A 1 137 ? -2.219 -3.959 5.521 1.00 97.81 137 ASP A O 1
ATOM 1124 N N . ILE A 1 138 ? -2.509 -3.096 3.473 1.00 96.69 138 ILE A N 1
ATOM 1125 C CA . ILE A 1 138 ? -2.731 -1.721 3.946 1.00 96.69 138 ILE A CA 1
ATOM 1126 C C . ILE A 1 138 ? -3.906 -1.674 4.938 1.00 96.69 138 ILE A C 1
ATOM 1128 O O . ILE A 1 138 ? -3.787 -1.105 6.028 1.00 96.69 138 ILE A O 1
ATOM 1132 N N . MET A 1 139 ? -5.042 -2.299 4.602 1.00 95.50 139 MET A N 1
ATOM 1133 C CA . MET A 1 139 ? -6.208 -2.352 5.494 1.00 95.50 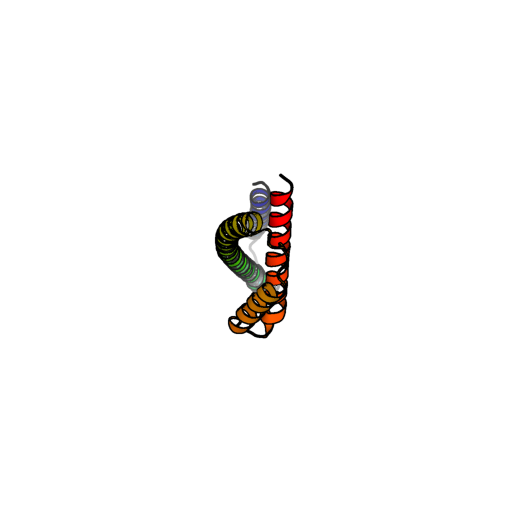139 MET A CA 1
ATOM 1134 C C . MET A 1 139 ? -5.916 -3.131 6.782 1.00 95.50 139 MET A C 1
ATOM 1136 O O . MET A 1 139 ? -6.294 -2.682 7.866 1.00 95.50 139 MET A O 1
ATOM 1140 N N . LYS A 1 140 ? -5.189 -4.251 6.690 1.00 96.06 140 LYS A N 1
ATOM 1141 C CA . LYS A 1 140 ? -4.746 -5.037 7.850 1.00 96.06 140 LYS A CA 1
ATOM 1142 C C . LYS A 1 140 ? -3.928 -4.194 8.824 1.00 96.06 140 LYS A C 1
ATOM 1144 O O . LYS A 1 140 ? -4.256 -4.181 10.011 1.00 96.06 140 LYS A O 1
ATOM 1149 N N . ASN A 1 141 ? -2.939 -3.455 8.331 1.00 96.06 141 ASN A N 1
ATOM 1150 C CA . ASN A 1 141 ? -2.106 -2.582 9.161 1.00 96.06 141 ASN A CA 1
ATOM 1151 C C . ASN A 1 141 ? -2.917 -1.438 9.787 1.00 96.06 141 ASN A C 1
ATOM 1153 O O . ASN A 1 141 ? -2.727 -1.105 10.951 1.00 96.06 141 ASN A O 1
ATOM 1157 N N . SER A 1 142 ? -3.916 -0.908 9.075 1.00 94.38 142 SER A N 1
ATOM 1158 C CA . SER A 1 142 ? -4.818 0.111 9.639 1.00 94.38 142 SER A CA 1
ATOM 1159 C C . SER A 1 142 ? -5.669 -0.409 10.789 1.00 94.38 142 SER A C 1
ATOM 1161 O O . SER A 1 142 ? -5.941 0.325 11.736 1.00 94.38 142 SER A O 1
ATOM 1163 N N . ARG A 1 143 ? -6.129 -1.664 10.707 1.00 94.12 143 ARG A N 1
ATOM 1164 C CA . ARG A 1 143 ? -6.866 -2.300 11.805 1.00 94.12 143 ARG A CA 1
ATOM 1165 C C . ARG A 1 143 ? -5.970 -2.562 13.006 1.00 94.12 143 ARG A C 1
ATOM 1167 O O . ARG A 1 143 ? -6.469 -2.502 14.122 1.00 94.12 143 ARG A O 1
ATOM 1174 N N . LEU A 1 144 ? -4.705 -2.916 12.776 1.00 94.31 144 LEU A N 1
ATOM 1175 C CA . LEU A 1 144 ? -3.735 -3.132 13.848 1.00 94.31 144 LEU A CA 1
ATOM 1176 C C . LEU A 1 144 ? -3.490 -1.825 14.609 1.00 94.31 144 LEU A C 1
ATOM 1178 O O . LEU A 1 144 ? -3.737 -1.781 15.807 1.00 94.31 144 LEU A O 1
ATOM 1182 N N . TYR A 1 145 ? -3.182 -0.746 13.890 1.00 93.50 145 TYR A N 1
ATOM 1183 C CA . TYR A 1 145 ? -3.013 0.587 14.469 1.00 93.50 145 TYR A CA 1
ATOM 1184 C C . TYR A 1 145 ? -4.238 1.052 15.278 1.00 93.50 145 TYR A C 1
ATOM 1186 O O . TYR A 1 145 ? -4.116 1.529 16.401 1.00 93.50 145 TYR A O 1
ATOM 1194 N N . GLN A 1 146 ? -5.452 0.853 14.747 1.00 92.00 146 GLN A N 1
ATOM 1195 C CA . GLN A 1 146 ? -6.689 1.171 15.475 1.00 92.00 146 GLN A CA 1
ATOM 1196 C C . GLN A 1 146 ? -6.858 0.362 16.769 1.00 92.00 146 GLN A C 1
ATOM 1198 O O . GLN A 1 146 ? -7.479 0.859 17.706 1.00 92.00 146 GLN A O 1
ATOM 1203 N N . ARG A 1 147 ? -6.380 -0.891 16.814 1.00 91.19 147 ARG A N 1
ATOM 1204 C CA . ARG A 1 147 ? -6.446 -1.732 18.021 1.00 91.19 147 ARG A CA 1
ATOM 1205 C C . ARG A 1 147 ? -5.462 -1.243 19.072 1.00 91.19 147 ARG A C 1
ATOM 1207 O O . ARG A 1 147 ? -5.872 -1.031 20.202 1.00 91.19 147 ARG A O 1
ATOM 1214 N N . GLU A 1 148 ? -4.219 -0.996 18.674 1.00 89.69 148 GLU A N 1
ATOM 1215 C CA . GLU A 1 148 ? -3.167 -0.495 19.567 1.00 89.69 148 GLU A CA 1
ATOM 1216 C C . GLU A 1 148 ? -3.571 0.845 20.202 1.00 89.69 148 GLU A C 1
ATOM 1218 O O . GLU A 1 148 ? -3.455 1.018 21.410 1.00 89.69 148 GLU A O 1
ATOM 1223 N N . ASN A 1 149 ? -4.177 1.747 19.425 1.00 83.06 149 ASN A N 1
ATOM 1224 C CA . ASN A 1 149 ? -4.680 3.033 19.923 1.00 83.06 149 ASN A CA 1
ATOM 1225 C C . ASN A 1 149 ? -5.995 2.953 20.723 1.00 83.06 149 ASN A C 1
ATOM 1227 O O . ASN A 1 149 ? -6.506 3.986 21.151 1.00 83.06 149 ASN A O 1
ATOM 1231 N N . ARG A 1 150 ? -6.614 1.774 20.865 1.00 76.12 150 ARG A N 1
ATOM 1232 C CA . ARG A 1 150 ? -7.746 1.562 21.792 1.00 76.12 150 ARG A CA 1
ATOM 1233 C C . ARG A 1 150 ? -7.299 1.058 23.159 1.00 76.12 150 ARG A C 1
ATOM 1235 O O . ARG A 1 150 ? -8.096 1.111 24.089 1.00 76.12 150 ARG A O 1
ATOM 1242 N N . GLU A 1 151 ? -6.093 0.507 23.243 1.00 58.44 151 GLU A N 1
ATOM 1243 C CA . GLU A 1 151 ? -5.544 -0.116 24.452 1.00 58.44 151 GLU A CA 1
ATOM 1244 C C . GLU A 1 151 ? -4.645 0.839 25.260 1.00 58.44 151 GLU A C 1
ATOM 1246 O O . GLU A 1 151 ? -4.235 0.485 26.364 1.00 58.44 151 GLU A O 1
ATOM 1251 N N . GLN A 1 152 ? -4.361 2.034 24.727 1.00 51.03 152 GLN A N 1
ATOM 1252 C CA . GLN A 1 152 ? -3.663 3.136 25.405 1.00 51.03 152 GLN A CA 1
ATOM 1253 C C . GLN A 1 152 ? -4.654 4.079 26.087 1.00 51.03 152 GLN A C 1
ATOM 1255 O O . GLN A 1 152 ? -4.341 4.520 27.215 1.00 51.03 152 GLN A O 1
#

Foldseek 3Di:
DVPVVVVVVVVVVVVVVVVVVVVVVPPDDDDDDCDVVVVVVVVVVVVVVVVCCVPVVVVVVVVVVVVVVVVVVVVVVVVVVVVLVVVLVVLVVVLVVCVVVVHDLDDPVVLVVVLVVLQVPDPDPVCNVVVSVVSVVSSVVSSVVSVVVVVD

pLDDT: mean 72.7, std 25.08, range [33.19, 98.44]

Secondary structure (DSSP, 8-state):
-HHHHHHHHHHHHHHHHHHHHHHHTTS--------HHHHHHHHHHHHHHHHHIIIIIHHHHHHHHHHHHHHHHHHHHHHHHHHHHHHHHHHHHHHHHHHHTT--S--HHHHHHHHHHHHHH---GGGHHHHHHHHHHHHHHHHHHHHHHHH-